Protein AF-0000000072548241 (afdb_homodimer)

Nearest PDB structures (foldseek):
  6n2d-assembly1_c2  TM=9.364E-01  e=3.309E-04  Bacillus sp. PS3
  4cbk-assembly1_B  TM=9.292E-01  e=1.187E-03  Alkalihalophilus pseudofirmus OF4
  4cbk-assembly1_C  TM=9.293E-01  e=1.187E-03  Alkalihalophilus pseudofirmus OF4
  4cbj-assembly1_K  TM=9.303E-01  e=1.265E-03  Alkalihalophilus pseudofirmus OF4
  3zo6-assembly1_M  TM=9.050E-01  e=1.044E-03  Alkalihalophilus pseudofirmus OF4

Organism: Streptococcus suis (strain BM407) (NCBI:txid568814)

Radius of gyration: 16.08 Å; Cα contacts (8 Å, |Δi|>4): 174; chains: 2; bounding box: 18×47×40 Å

pLDDT: mean 95.54, std 6.51, range [59.19, 98.81]

Foldseek 3Di:
DVVLVVQLVVLCVVLVVQLVVLVVVLVVVCVVPVVCNVVSVVVSVVSNCVSVVVSVVSNVVSVVVD/DVVLVVQLVVLVVVLVVQLVVLVVVLVVVCVVPVVCNVVSVVVSVVSNCVSVVVSVVSNVVSVVVD

Structure (mmCIF, N/CA/C/O backbone):
data_AF-0000000072548241-model_v1
#
loop_
_entity.id
_entity.type
_entity.pdbx_description
1 polymer 'ATP synthase subunit c'
#
loop_
_atom_site.group_PDB
_atom_site.id
_atom_site.type_symbol
_atom_site.label_atom_id
_atom_site.label_alt_id
_atom_site.label_comp_id
_atom_site.label_asym_id
_atom_site.label_entity_id
_atom_site.label_seq_id
_atom_site.pdbx_PDB_ins_code
_atom_site.Cartn_x
_atom_site.Cartn_y
_atom_site.Cartn_z
_atom_site.occupancy
_atom_site.B_iso_or_equiv
_atom_site.auth_seq_id
_atom_site.auth_comp_id
_atom_site.auth_asym_id
_atom_site.auth_atom_id
_atom_site.pdbx_PDB_model_num
ATOM 1 N N . MET A 1 1 ? -3.988 20.938 12.203 1 63.19 1 MET A N 1
ATOM 2 C CA . MET A 1 1 ? -2.9 19.984 12.094 1 63.19 1 MET A CA 1
ATOM 3 C C . MET A 1 1 ? -3.396 18.562 12.391 1 63.19 1 MET A C 1
ATOM 5 O O . MET A 1 1 ? -3.139 17.641 11.617 1 63.19 1 MET A O 1
ATOM 9 N N . SER A 1 2 ? -4.27 18.391 13.305 1 80.38 2 SER A N 1
ATOM 10 C CA . SER A 1 2 ? -4.707 17.062 13.742 1 80.38 2 SER A CA 1
ATOM 11 C C . SER A 1 2 ? -5.602 16.406 12.703 1 80.38 2 SER A C 1
ATOM 13 O O . SER A 1 2 ? -5.43 15.227 12.391 1 80.38 2 SER A O 1
ATOM 15 N N . LEU A 1 3 ? -6.367 17.312 11.969 1 88.31 3 LEU A N 1
ATOM 16 C CA . LEU A 1 3 ? -7.254 16.719 10.977 1 88.31 3 LEU A CA 1
ATOM 17 C C . LEU A 1 3 ? -6.473 16.281 9.742 1 88.31 3 LEU A C 1
ATOM 19 O O . LEU A 1 3 ? -6.871 15.352 9.047 1 88.31 3 LEU A O 1
ATOM 23 N N . GLY A 1 4 ? -5.367 16.953 9.461 1 88.94 4 GLY A N 1
ATOM 24 C CA . GLY A 1 4 ? -4.477 16.562 8.383 1 88.94 4 GLY A CA 1
ATOM 25 C C . GLY A 1 4 ? -3.875 15.18 8.562 1 88.94 4 GLY A C 1
ATOM 26 O O . GLY A 1 4 ? -3.801 14.398 7.613 1 88.94 4 GLY A O 1
ATOM 27 N N . ALA A 1 5 ? -3.516 14.898 9.82 1 90.94 5 ALA A N 1
ATOM 28 C CA . ALA A 1 5 ? -2.984 13.578 10.125 1 90.94 5 ALA A CA 1
ATOM 29 C C . ALA A 1 5 ? -4.039 12.492 9.891 1 90.94 5 ALA A C 1
ATOM 31 O O . ALA A 1 5 ? -3.729 11.422 9.367 1 90.94 5 ALA A O 1
ATOM 32 N N . LEU A 1 6 ? -5.246 12.828 10.289 1 94.44 6 LEU A N 1
ATOM 33 C CA . LEU A 1 6 ? -6.336 11.883 10.078 1 94.44 6 LEU A CA 1
ATOM 34 C C . LEU A 1 6 ? -6.582 11.664 8.586 1 94.44 6 LEU A C 1
ATOM 36 O O . LEU A 1 6 ? -6.797 10.531 8.156 1 94.44 6 LEU A O 1
ATOM 40 N N . ALA A 1 7 ? -6.562 12.664 7.805 1 94.88 7 ALA A N 1
ATOM 41 C CA . ALA A 1 7 ? -6.73 12.562 6.359 1 94.88 7 ALA A CA 1
ATOM 42 C C . ALA A 1 7 ? -5.652 11.68 5.742 1 94.88 7 ALA A C 1
ATOM 44 O O . ALA A 1 7 ? -5.945 10.836 4.887 1 94.88 7 ALA A O 1
ATOM 45 N N . LEU A 1 8 ? -4.477 11.844 6.227 1 95.62 8 LEU A N 1
ATOM 46 C CA . LEU A 1 8 ? -3.375 11.047 5.695 1 95.62 8 LEU A CA 1
ATOM 47 C C . LEU A 1 8 ? -3.51 9.586 6.109 1 95.62 8 LEU A C 1
ATOM 49 O O . LEU A 1 8 ? -3.191 8.688 5.332 1 95.62 8 LEU A O 1
ATOM 53 N N . GLY A 1 9 ? -3.916 9.375 7.328 1 96.69 9 GLY A N 1
ATOM 54 C CA . GLY A 1 9 ? -4.18 8.016 7.766 1 96.69 9 GLY A CA 1
ATOM 55 C C . GLY A 1 9 ? -5.227 7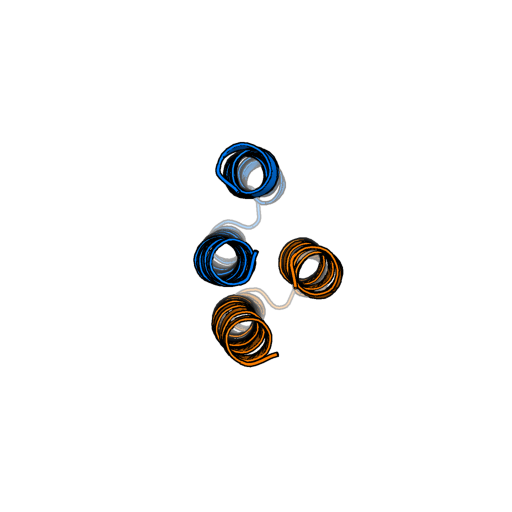.309 6.922 1 96.69 9 GLY A C 1
ATOM 56 O O . GLY A 1 9 ? -5.07 6.133 6.582 1 96.69 9 GLY A O 1
ATOM 57 N N . LEU A 1 10 ? -6.297 7.949 6.586 1 97.81 10 LEU A N 1
ATOM 58 C CA . LEU A 1 10 ? -7.344 7.41 5.723 1 97.81 10 LEU A CA 1
ATOM 59 C C . LEU A 1 10 ? -6.809 7.148 4.32 1 97.81 10 LEU A C 1
ATOM 61 O O . LEU A 1 10 ? -7.148 6.141 3.697 1 97.81 10 LEU A O 1
ATOM 65 N N . ALA A 1 11 ? -5.992 8.062 3.77 1 98.25 11 ALA A N 1
ATOM 66 C CA . ALA A 1 11 ? -5.363 7.863 2.465 1 98.25 11 ALA A CA 1
ATOM 67 C C . ALA A 1 11 ? -4.492 6.609 2.463 1 98.25 11 ALA A C 1
ATOM 69 O O . ALA A 1 11 ? -4.539 5.812 1.523 1 98.25 11 ALA A O 1
ATOM 70 N N . CYS A 1 12 ? -3.721 6.41 3.523 1 98.56 12 CYS A N 1
ATOM 71 C CA . CYS A 1 12 ? -2.859 5.238 3.648 1 98.56 12 CYS A CA 1
ATOM 72 C C . CYS A 1 12 ? -3.686 3.959 3.709 1 98.56 12 CYS A C 1
ATOM 74 O O . CYS A 1 12 ? -3.311 2.943 3.121 1 98.56 12 CYS A O 1
ATOM 76 N N . LEU A 1 13 ? -4.789 4.004 4.398 1 98.75 13 LEU A N 1
ATOM 77 C CA . LEU A 1 13 ? -5.703 2.869 4.438 1 98.75 13 LEU A CA 1
ATOM 78 C C . LEU A 1 13 ? -6.152 2.479 3.035 1 98.75 13 LEU A C 1
ATOM 80 O O . LEU A 1 13 ? -6.02 1.319 2.637 1 98.75 13 LEU A O 1
ATOM 84 N N . GLY A 1 14 ? -6.621 3.42 2.293 1 98.62 14 GLY A N 1
ATOM 85 C CA . GLY A 1 14 ? -7.078 3.156 0.937 1 98.62 14 GLY A CA 1
ATOM 86 C C . GLY A 1 14 ? -5.973 2.65 0.025 1 98.62 14 GLY A C 1
ATOM 87 O O . GLY A 1 14 ? -6.16 1.665 -0.692 1 98.62 14 GLY A O 1
ATOM 88 N N . VAL A 1 15 ? -4.824 3.262 0.034 1 98.75 15 VAL A N 1
ATOM 89 C CA . VAL A 1 15 ? -3.701 2.918 -0.833 1 98.75 15 VAL A CA 1
ATOM 90 C C . VAL A 1 15 ? -3.209 1.509 -0.508 1 98.75 15 VAL A C 1
ATOM 92 O O . VAL A 1 15 ? -2.943 0.713 -1.411 1 98.75 15 VAL A O 1
ATOM 95 N N . SER A 1 16 ? -3.111 1.177 0.761 1 98.75 16 SER A N 1
ATOM 96 C CA . SER A 1 16 ? -2.602 -0.124 1.18 1 98.75 16 SER A CA 1
ATOM 97 C C . SER A 1 16 ? -3.529 -1.251 0.736 1 98.75 16 SER A C 1
ATOM 99 O O . SER A 1 16 ? -3.07 -2.275 0.227 1 98.75 16 SER A O 1
ATOM 101 N N . ILE A 1 17 ? -4.82 -1.093 0.904 1 98.69 17 ILE A N 1
ATOM 102 C CA . ILE A 1 17 ? -5.793 -2.084 0.461 1 98.69 17 ILE A CA 1
ATOM 103 C C . ILE A 1 17 ? -5.758 -2.197 -1.062 1 98.69 17 ILE A C 1
ATOM 105 O O . ILE A 1 17 ? -5.738 -3.303 -1.607 1 98.69 17 ILE A O 1
ATOM 109 N N . GLY A 1 18 ? -5.734 -1.082 -1.708 1 98.56 18 GLY A N 1
ATOM 110 C CA . GLY A 1 18 ? -5.668 -1.069 -3.16 1 98.56 18 GLY A CA 1
ATOM 111 C C . GLY A 1 18 ? -4.453 -1.792 -3.709 1 98.56 18 GLY A C 1
ATOM 112 O O . GLY A 1 18 ? -4.566 -2.602 -4.629 1 98.56 18 GLY A O 1
ATOM 113 N N . GLU A 1 19 ? -3.305 -1.523 -3.191 1 98.69 19 GLU A N 1
ATOM 114 C CA . GLU A 1 19 ? -2.086 -2.189 -3.637 1 98.69 19 GLU A CA 1
ATOM 115 C C . GLU A 1 19 ? -2.123 -3.682 -3.316 1 98.69 19 GLU A C 1
ATOM 117 O O . GLU A 1 19 ? -1.636 -4.504 -4.098 1 98.69 19 GLU A O 1
ATOM 122 N N . GLY A 1 20 ? -2.658 -3.982 -2.162 1 98.62 20 GLY A N 1
ATOM 123 C CA . GLY A 1 20 ? -2.811 -5.387 -1.82 1 98.62 20 GLY A CA 1
ATOM 124 C C . GLY A 1 20 ? -3.66 -6.156 -2.816 1 98.62 20 GLY A C 1
ATOM 125 O O . GLY A 1 20 ? -3.283 -7.246 -3.25 1 98.62 20 GLY A O 1
ATOM 126 N N . LEU A 1 21 ? -4.801 -5.598 -3.158 1 98.69 21 LEU A N 1
ATOM 127 C CA . LEU A 1 21 ? -5.691 -6.211 -4.141 1 98.69 21 LEU A CA 1
ATOM 128 C C . LEU A 1 21 ? -5.004 -6.328 -5.496 1 98.69 21 LEU A C 1
ATOM 130 O O . LEU A 1 21 ? -5.141 -7.344 -6.18 1 98.69 21 LEU A O 1
ATOM 134 N N . LEU A 1 22 ? -4.309 -5.332 -5.875 1 98.69 22 LEU A N 1
ATOM 135 C CA . LEU A 1 22 ? -3.6 -5.305 -7.148 1 98.69 22 LEU A CA 1
ATOM 136 C C . LEU A 1 22 ? -2.578 -6.438 -7.23 1 98.69 22 LEU A C 1
ATOM 138 O O . LEU A 1 22 ? -2.576 -7.211 -8.188 1 98.69 22 LEU A O 1
ATOM 142 N N . VAL A 1 23 ? -1.725 -6.547 -6.258 1 98.69 23 VAL A N 1
ATOM 143 C CA . VAL A 1 23 ? -0.667 -7.551 -6.289 1 98.69 23 VAL A CA 1
ATOM 144 C C . VAL A 1 23 ? -1.268 -8.938 -6.102 1 98.69 23 VAL A C 1
ATOM 146 O O . VAL A 1 23 ? -0.826 -9.906 -6.734 1 98.69 23 VAL A O 1
ATOM 149 N N . ALA A 1 24 ? -2.316 -9.031 -5.238 1 98.75 24 ALA A N 1
ATOM 150 C CA . ALA A 1 24 ? -3.014 -10.305 -5.109 1 98.75 24 ALA A CA 1
ATOM 151 C C . ALA A 1 24 ? -3.535 -10.789 -6.461 1 98.75 24 ALA A C 1
ATOM 153 O O . ALA A 1 24 ? -3.393 -11.961 -6.809 1 98.75 24 ALA A O 1
ATOM 154 N N . SER A 1 25 ? -4.137 -9.891 -7.191 1 98.75 25 SER A N 1
ATOM 155 C CA . SER A 1 25 ? -4.641 -10.227 -8.523 1 98.75 25 SER A CA 1
ATOM 156 C C . SER A 1 25 ? -3.504 -10.617 -9.461 1 98.75 25 SER A C 1
ATOM 158 O O . SER A 1 25 ? -3.646 -11.547 -10.258 1 98.75 25 SER A O 1
ATOM 160 N N . TYR A 1 26 ? -2.393 -9.938 -9.445 1 98.69 26 TYR A N 1
ATOM 161 C CA . TYR A 1 26 ? -1.211 -10.273 -10.234 1 98.69 26 TYR A CA 1
ATOM 162 C C . TYR A 1 26 ? -0.746 -11.695 -9.945 1 98.69 26 TYR A C 1
ATOM 164 O O . TYR A 1 26 ? -0.502 -12.469 -10.875 1 98.69 26 TYR A O 1
ATOM 172 N N . LEU A 1 27 ? -0.656 -12.094 -8.68 1 98.5 27 LEU A N 1
ATOM 173 C CA . LEU A 1 27 ? -0.169 -13.406 -8.281 1 98.5 27 LEU A CA 1
ATOM 174 C C . LEU A 1 27 ? -1.105 -14.508 -8.773 1 98.5 27 LEU A C 1
ATOM 176 O O . LEU A 1 27 ? -0.655 -15.5 -9.352 1 98.5 27 LEU A O 1
ATOM 180 N N . SER A 1 28 ? -2.357 -14.227 -8.578 1 98.25 28 SER A N 1
ATOM 181 C CA . SER A 1 28 ? -3.344 -15.211 -9 1 98.25 28 SER A CA 1
ATOM 182 C C . SER A 1 28 ? -3.375 -15.336 -10.523 1 98.25 28 SER A C 1
ATOM 184 O O . SER A 1 28 ? -3.49 -16.438 -11.055 1 98.25 28 SER A O 1
ATOM 186 N N . SER A 1 29 ? -3.297 -14.234 -11.25 1 98.5 29 SER A N 1
ATOM 187 C CA . SER A 1 29 ? -3.291 -14.25 -12.711 1 98.5 29 SER A CA 1
ATOM 188 C C . SER A 1 29 ? -2.035 -14.93 -13.25 1 98.5 29 SER A C 1
ATOM 190 O O . SER A 1 29 ? -2.098 -15.664 -14.234 1 98.5 29 SER A O 1
ATOM 192 N N . THR A 1 30 ? -0.918 -14.688 -12.641 1 98 30 THR A N 1
ATOM 193 C CA . THR A 1 30 ? 0.339 -15.305 -13.055 1 98 30 THR A CA 1
ATOM 194 C C . THR A 1 30 ? 0.294 -16.812 -12.852 1 98 30 THR A C 1
ATOM 196 O O . THR A 1 30 ? 0.806 -17.578 -13.68 1 98 30 THR A O 1
ATOM 199 N N . ALA A 1 31 ? -0.389 -17.266 -11.82 1 96.69 31 ALA A N 1
ATOM 200 C CA . ALA A 1 31 ? -0.51 -18.688 -11.555 1 96.69 31 ALA A CA 1
ATOM 201 C C . ALA A 1 31 ? -1.4 -19.375 -12.594 1 96.69 31 ALA A C 1
ATOM 203 O O . ALA A 1 31 ? -1.215 -20.547 -12.906 1 96.69 31 ALA A O 1
ATOM 204 N N . ARG A 1 32 ? -2.342 -18.594 -13.141 1 95.75 32 ARG A N 1
ATOM 205 C CA . ARG A 1 32 ? -3.258 -19.125 -14.148 1 95.75 32 ARG A CA 1
ATOM 206 C C . ARG A 1 32 ? -2.605 -19.141 -15.531 1 95.75 32 ARG A C 1
ATOM 208 O O . ARG A 1 32 ? -2.855 -20.031 -16.328 1 95.75 32 ARG A O 1
ATOM 215 N N . GLN A 1 33 ? -1.734 -18.188 -15.789 1 97 33 GLN A N 1
ATOM 216 C CA . GLN A 1 33 ? -1.049 -18.031 -17.062 1 97 33 GLN A CA 1
ATOM 217 C C . GLN A 1 33 ? 0.412 -17.641 -16.859 1 97 33 GLN A C 1
ATOM 219 O O . GLN A 1 33 ? 0.803 -16.5 -17.141 1 97 33 GLN A O 1
ATOM 224 N N . PRO A 1 34 ? 1.27 -18.562 -16.516 1 96.06 34 PRO A N 1
ATOM 225 C CA . PRO A 1 34 ? 2.66 -18.266 -16.156 1 96.06 34 PRO A CA 1
ATOM 226 C C . PRO A 1 34 ? 3.439 -17.625 -17.312 1 96.06 34 PRO A C 1
ATOM 228 O O . PRO A 1 34 ? 4.383 -16.859 -17.078 1 96.06 34 PRO A O 1
ATOM 231 N N . GLU A 1 35 ? 3.035 -17.875 -18.5 1 96.31 35 GLU A N 1
ATOM 232 C CA . GLU A 1 35 ? 3.744 -17.359 -19.672 1 96.31 35 GLU A CA 1
ATOM 233 C C . GLU A 1 35 ? 3.564 -15.844 -19.797 1 96.31 35 GLU A C 1
ATOM 235 O O . GLU A 1 35 ? 4.312 -15.188 -20.531 1 96.31 35 GLU A O 1
ATOM 240 N N . MET A 1 36 ? 2.557 -15.211 -19.094 1 96.88 36 MET A N 1
ATOM 241 C CA . MET A 1 36 ? 2.26 -13.789 -19.219 1 96.88 36 MET A CA 1
ATOM 242 C C . MET A 1 36 ? 2.822 -13.008 -18.031 1 96.88 36 MET A C 1
ATOM 244 O O . MET A 1 36 ? 2.527 -11.82 -17.859 1 96.88 36 MET A O 1
ATOM 248 N N . GLN A 1 37 ? 3.611 -13.633 -17.203 1 96.81 37 GLN A N 1
ATOM 249 C CA . GLN A 1 37 ? 4.07 -13.023 -15.953 1 96.81 37 GLN A CA 1
ATOM 250 C C . GLN A 1 37 ? 4.703 -11.664 -16.203 1 96.81 37 GLN A C 1
ATOM 252 O O . GLN A 1 37 ? 4.43 -10.703 -15.477 1 96.81 37 GLN A O 1
ATOM 257 N N . SER A 1 38 ? 5.531 -11.617 -17.219 1 96.75 38 SER A N 1
ATOM 258 C CA . SER A 1 38 ? 6.223 -10.359 -17.469 1 96.75 38 SER A CA 1
ATOM 259 C C . SER A 1 38 ? 5.242 -9.258 -17.875 1 96.75 38 SER A C 1
ATOM 261 O O . SER A 1 38 ? 5.379 -8.109 -17.438 1 96.75 38 SER A O 1
ATOM 263 N N . LYS A 1 39 ? 4.32 -9.555 -18.656 1 98 39 LYS A N 1
ATOM 264 C CA . LYS A 1 39 ? 3.309 -8.578 -19.062 1 98 39 LYS A CA 1
ATOM 265 C C . LYS A 1 39 ? 2.445 -8.156 -17.891 1 98 39 LYS A C 1
ATOM 267 O O . LYS A 1 39 ? 2.123 -6.973 -17.75 1 98 39 LYS A O 1
ATOM 272 N N . LEU A 1 40 ? 2.051 -9.117 -17.094 1 98.06 40 LEU A N 1
ATOM 273 C CA . LEU A 1 40 ? 1.252 -8.82 -15.906 1 98.06 40 LEU A CA 1
ATOM 274 C C . LEU A 1 40 ? 2.021 -7.93 -14.938 1 98.06 40 LEU A C 1
ATOM 276 O O . LEU A 1 40 ? 1.448 -7.016 -14.336 1 98.06 40 LEU A O 1
ATOM 280 N N . MET A 1 41 ? 3.336 -8.133 -14.836 1 97.44 41 MET A N 1
ATOM 281 C CA . MET A 1 41 ? 4.176 -7.312 -13.961 1 97.44 41 MET A CA 1
ATOM 282 C C . MET A 1 41 ? 4.188 -5.859 -14.422 1 97.44 41 MET A C 1
ATOM 284 O O . MET A 1 41 ? 4.184 -4.941 -13.602 1 97.44 41 MET A O 1
ATOM 288 N N . ALA A 1 42 ? 4.207 -5.695 -15.688 1 97.56 42 ALA A N 1
ATOM 289 C CA . ALA A 1 42 ? 4.133 -4.332 -16.203 1 97.56 42 ALA A CA 1
ATOM 290 C C . ALA A 1 42 ? 2.842 -3.646 -15.766 1 97.56 42 ALA A C 1
ATOM 292 O O . ALA A 1 42 ? 2.842 -2.457 -15.445 1 97.56 42 ALA A O 1
ATOM 293 N N . GLY A 1 43 ? 1.781 -4.414 -15.742 1 98 43 GLY A N 1
ATOM 294 C CA . GLY A 1 43 ? 0.503 -3.916 -15.258 1 98 43 GLY A CA 1
ATOM 295 C C . GLY A 1 43 ? 0.522 -3.549 -13.789 1 98 43 GLY A C 1
ATOM 296 O O . GLY A 1 43 ? -0.078 -2.551 -13.383 1 98 43 GLY A O 1
ATOM 297 N N . VAL A 1 44 ? 1.242 -4.355 -13.086 1 98.19 44 VAL A N 1
ATOM 298 C CA . VAL A 1 44 ? 1.361 -4.09 -11.656 1 98.19 44 VAL A CA 1
ATOM 299 C C . VAL A 1 44 ? 2.068 -2.756 -11.438 1 98.19 44 VAL A C 1
ATOM 301 O O . VAL A 1 44 ? 1.617 -1.931 -10.633 1 98.19 44 VAL A O 1
ATOM 304 N N . PHE A 1 45 ? 3.143 -2.451 -12.141 1 97.94 45 PHE A N 1
ATOM 305 C CA . PHE A 1 45 ? 3.9 -1.214 -11.992 1 97.94 45 PHE A CA 1
ATOM 306 C C . PHE A 1 45 ? 3.053 -0.007 -12.367 1 97.94 45 PHE A C 1
ATOM 308 O O .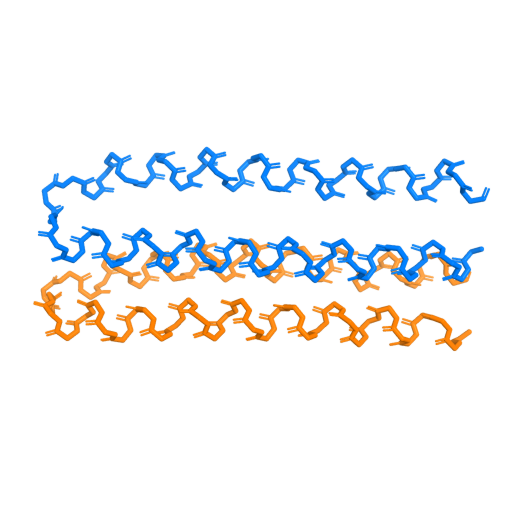 PHE A 1 45 ? 3.084 1.021 -11.688 1 97.94 45 PHE A O 1
ATOM 315 N N . LEU A 1 46 ? 2.273 -0.239 -13.422 1 98 46 LEU A N 1
ATOM 316 C CA . LEU A 1 46 ? 1.374 0.835 -13.828 1 98 46 LEU A CA 1
ATOM 317 C C . LEU A 1 46 ? 0.343 1.121 -12.742 1 98 46 LEU A C 1
ATOM 319 O O . LEU A 1 46 ? 0.129 2.279 -12.375 1 98 46 LEU A O 1
ATOM 323 N N . GLY A 1 47 ? -0.258 0.112 -12.266 1 98.31 47 GLY A N 1
ATOM 324 C CA . GLY A 1 47 ? -1.253 0.258 -11.211 1 98.31 47 GLY A CA 1
ATOM 325 C C . GLY A 1 47 ? -0.697 0.882 -9.945 1 98.31 47 GLY A C 1
ATOM 326 O O . GLY A 1 47 ? -1.309 1.787 -9.375 1 98.31 47 GLY A O 1
ATOM 327 N N . VAL A 1 48 ? 0.469 0.428 -9.555 1 98.31 48 VAL A N 1
ATOM 328 C CA . VAL A 1 48 ? 1.098 0.938 -8.344 1 98.31 48 VAL A CA 1
ATOM 329 C C . VAL A 1 48 ? 1.44 2.414 -8.516 1 98.31 48 VAL A C 1
ATOM 331 O O . VAL A 1 48 ? 1.275 3.213 -7.59 1 98.31 48 VAL A O 1
ATOM 334 N N . ALA A 1 49 ? 1.896 2.783 -9.68 1 98.19 49 ALA A N 1
ATOM 335 C CA . ALA A 1 49 ? 2.227 4.18 -9.961 1 98.19 49 ALA A CA 1
ATOM 336 C C . ALA A 1 49 ? 1.013 5.082 -9.766 1 98.19 49 ALA A C 1
ATOM 338 O O . ALA A 1 49 ? 1.114 6.141 -9.133 1 98.19 49 ALA A O 1
ATOM 339 N N . PHE A 1 50 ? -0.18 4.695 -10.25 1 98.5 50 PHE A N 1
ATOM 340 C CA . PHE A 1 50 ? -1.397 5.492 -10.133 1 98.5 50 PHE A CA 1
ATOM 341 C C . PHE A 1 50 ? -1.873 5.555 -8.688 1 98.5 50 PHE A C 1
ATOM 343 O O . PHE A 1 50 ? -2.285 6.613 -8.211 1 98.5 50 PHE A O 1
ATOM 350 N N . ILE A 1 51 ? -1.732 4.438 -8 1 98.75 51 ILE A N 1
ATOM 351 C CA . ILE A 1 51 ? -2.164 4.375 -6.609 1 98.75 51 ILE A CA 1
ATOM 352 C C . ILE A 1 51 ? -1.256 5.246 -5.746 1 98.75 51 ILE A C 1
ATOM 354 O O . ILE A 1 51 ? -1.735 6.074 -4.965 1 98.75 51 ILE A O 1
ATOM 358 N N . GLU A 1 52 ? 0.032 5.09 -5.93 1 98.44 52 GLU A N 1
ATOM 359 C CA . GLU A 1 52 ? 0.985 5.902 -5.18 1 98.44 52 GLU A CA 1
ATOM 360 C C . GLU A 1 52 ? 0.831 7.383 -5.508 1 98.44 52 GLU A C 1
ATOM 362 O O . GLU A 1 52 ? 0.945 8.234 -4.625 1 98.44 52 GLU A O 1
ATOM 367 N N . GLY A 1 53 ? 0.629 7.613 -6.812 1 98.44 53 GLY A N 1
ATOM 368 C CA . GLY A 1 53 ? 0.401 8.992 -7.215 1 98.44 53 GLY A CA 1
ATOM 369 C C . GLY A 1 53 ? -0.731 9.656 -6.453 1 98.44 53 GLY A C 1
ATOM 370 O O . GLY A 1 53 ? -0.603 10.805 -6.016 1 98.44 53 GLY A O 1
ATOM 371 N N . THR A 1 54 ? -1.784 9.039 -6.273 1 98.5 54 THR A N 1
ATOM 372 C CA . THR A 1 54 ? -2.938 9.562 -5.547 1 98.5 54 THR A CA 1
ATOM 373 C C . THR A 1 54 ? -2.586 9.812 -4.086 1 98.5 54 THR A C 1
ATOM 375 O O . THR A 1 54 ? -3.012 10.812 -3.502 1 98.5 54 THR A O 1
ATOM 378 N N . PHE A 1 55 ? -1.747 8.914 -3.473 1 98.5 55 PHE A N 1
ATOM 379 C CA . PHE A 1 55 ? -1.311 9.094 -2.092 1 98.5 55 PHE A CA 1
ATOM 380 C C . PHE A 1 55 ? -0.47 10.352 -1.945 1 98.5 55 PHE A C 1
ATOM 382 O O . PHE A 1 55 ? -0.693 11.156 -1.032 1 98.5 55 PHE A O 1
ATOM 389 N N . PHE A 1 56 ? 0.451 10.469 -2.852 1 98.12 56 PHE A N 1
ATOM 390 C CA . PHE A 1 56 ? 1.373 11.586 -2.717 1 98.12 56 PHE A CA 1
ATOM 391 C C . PHE A 1 56 ? 0.662 12.906 -2.982 1 98.12 56 PHE A C 1
ATOM 393 O O . PHE A 1 56 ? 0.99 13.93 -2.375 1 98.12 56 PHE A O 1
ATOM 400 N N . VAL A 1 57 ? -0.338 12.898 -3.865 1 97.81 57 VAL A N 1
ATOM 401 C CA . VAL A 1 57 ? -1.142 14.102 -4.059 1 97.81 57 VAL A CA 1
ATOM 402 C C . VAL A 1 57 ? -1.907 14.43 -2.779 1 97.81 57 VAL A C 1
ATOM 404 O O . VAL A 1 57 ? -1.97 15.586 -2.361 1 97.81 57 VAL A O 1
ATOM 407 N N . THR A 1 58 ? -2.479 13.461 -2.145 1 97.25 58 THR A N 1
ATOM 408 C CA . THR A 1 58 ? -3.186 13.656 -0.885 1 97.25 58 THR A CA 1
ATOM 409 C C . THR A 1 58 ? -2.24 14.195 0.188 1 97.25 58 THR A C 1
ATOM 411 O O . THR A 1 58 ? -2.598 15.102 0.943 1 97.25 58 THR A O 1
ATOM 414 N N . LEU A 1 59 ? -1.054 13.703 0.243 1 96.06 59 LEU A N 1
ATOM 415 C CA . LEU A 1 59 ? -0.033 14.156 1.181 1 96.06 59 LEU A CA 1
ATOM 416 C C . LEU A 1 59 ? 0.263 15.641 0.982 1 96.06 59 LEU A C 1
ATOM 418 O O . LEU A 1 59 ? 0.241 16.422 1.941 1 96.06 59 LEU A O 1
ATOM 422 N N . ALA A 1 60 ? 0.488 15.969 -0.288 1 95.69 60 ALA A N 1
ATOM 423 C CA . ALA A 1 60 ? 0.789 17.359 -0.598 1 95.69 60 ALA A CA 1
ATOM 424 C C . ALA A 1 60 ? -0.375 18.266 -0.215 1 95.69 60 ALA A C 1
ATOM 426 O O . ALA A 1 60 ? -0.172 19.328 0.385 1 95.69 60 ALA A O 1
ATOM 427 N N . MET A 1 61 ? -1.524 17.766 -0.523 1 95.19 61 MET A N 1
ATOM 428 C CA . MET A 1 61 ? -2.701 18.594 -0.295 1 95.19 61 MET A CA 1
ATOM 429 C C . MET A 1 61 ? -2.982 18.75 1.196 1 95.19 61 MET A C 1
ATOM 431 O O . MET A 1 61 ? -3.549 19.75 1.629 1 95.19 61 MET A O 1
ATOM 435 N N . THR A 1 62 ? -2.586 17.734 1.96 1 92.81 62 THR A N 1
ATOM 436 C CA . THR A 1 62 ? -2.779 17.828 3.402 1 92.81 62 THR A CA 1
ATOM 437 C C . THR A 1 62 ? -1.987 19 3.982 1 92.81 62 THR A C 1
ATOM 439 O O . THR A 1 62 ? -2.42 19.625 4.949 1 92.81 62 THR A O 1
ATOM 442 N N . PHE A 1 63 ? -0.874 19.359 3.318 1 88.94 63 PHE A N 1
ATOM 443 C CA . PHE A 1 63 ? -0.062 20.469 3.781 1 88.94 63 PHE A CA 1
ATOM 444 C C . PHE A 1 63 ? -0.665 21.797 3.334 1 88.94 63 PHE A C 1
ATOM 446 O O . PHE A 1 63 ? -0.514 22.812 4.016 1 88.94 63 PHE A O 1
ATOM 453 N N . VAL A 1 64 ? -1.366 21.703 2.24 1 89.69 64 VAL A N 1
ATOM 454 C CA . VAL A 1 64 ? -1.936 22.922 1.695 1 89.69 64 VAL A CA 1
ATOM 455 C C . VAL A 1 64 ? -3.244 23.25 2.412 1 89.69 64 VAL A C 1
ATOM 457 O O . VAL A 1 64 ? -3.527 24.422 2.701 1 89.69 64 VAL A O 1
ATOM 460 N N . LEU A 1 65 ? -4.043 22.266 2.619 1 81.81 65 LEU A N 1
ATOM 461 C CA . LEU A 1 65 ? -5.383 22.469 3.158 1 81.81 65 LEU A CA 1
ATOM 462 C C . LEU A 1 65 ? -5.34 22.641 4.672 1 81.81 65 LEU A C 1
ATOM 464 O O . LEU A 1 65 ? -6.332 23.047 5.285 1 81.81 65 LEU A O 1
ATOM 468 N N . LYS A 1 66 ? -4.109 22.484 5.406 1 65.62 66 LYS A N 1
ATOM 469 C CA . LYS A 1 66 ? -3.98 22.703 6.844 1 65.62 66 LYS A CA 1
ATOM 470 C C . LYS A 1 66 ? -4.723 23.969 7.273 1 65.62 66 LYS A C 1
ATOM 472 O O . LYS A 1 66 ? -4.746 24.969 6.543 1 65.62 66 LYS A O 1
ATOM 477 N N . MET B 1 1 ? -2.154 15.039 20.094 1 59.19 1 MET B N 1
ATOM 478 C CA . MET B 1 1 ? -1.778 13.641 20.266 1 59.19 1 MET B CA 1
ATOM 479 C C . MET B 1 1 ? -2.904 12.711 19.812 1 59.19 1 MET B C 1
ATOM 481 O O . MET B 1 1 ? -2.67 11.758 19.078 1 59.19 1 MET B O 1
ATOM 485 N N . SER B 1 2 ? -4.211 13.133 19.969 1 83 2 SER B N 1
ATOM 486 C CA . SER B 1 2 ? -5.332 12.195 19.875 1 83 2 SER B CA 1
ATOM 487 C C . SER B 1 2 ? -5.684 11.883 18.422 1 83 2 SER B C 1
ATOM 489 O O . SER B 1 2 ? -5.719 10.719 18.031 1 83 2 SER B O 1
ATOM 491 N N . LEU B 1 3 ? -5.613 12.789 17.641 1 87.19 3 LEU B N 1
ATOM 492 C CA . LEU B 1 3 ? -6.016 12.539 16.266 1 87.19 3 LEU B CA 1
ATOM 493 C C . LEU B 1 3 ? -4.887 11.875 15.484 1 87.19 3 LEU B C 1
ATOM 495 O O . LEU B 1 3 ? -5.137 11.109 14.555 1 87.19 3 LEU B O 1
ATOM 499 N N . GLY B 1 4 ? -3.645 12.102 15.93 1 87.56 4 GLY B N 1
ATOM 500 C CA . GLY B 1 4 ? -2.492 11.445 15.336 1 87.56 4 GLY B CA 1
ATOM 501 C C . GLY B 1 4 ? -2.475 9.945 15.562 1 87.56 4 GLY B C 1
ATOM 502 O O . GLY B 1 4 ? -2.16 9.172 14.656 1 87.56 4 GLY B O 1
ATOM 503 N N . ALA B 1 5 ? -2.781 9.602 16.766 1 92.69 5 ALA B N 1
ATOM 504 C CA . ALA B 1 5 ? -2.863 8.188 17.109 1 92.69 5 ALA B CA 1
ATOM 505 C C . ALA B 1 5 ? -3.949 7.488 16.281 1 92.69 5 ALA B C 1
ATOM 507 O O . ALA B 1 5 ? -3.764 6.359 15.828 1 92.69 5 ALA B O 1
ATOM 508 N N . LEU B 1 6 ? -5.035 8.172 16.203 1 94.62 6 LEU B N 1
ATOM 509 C CA . LEU B 1 6 ? -6.117 7.617 15.391 1 94.62 6 LEU B CA 1
ATOM 510 C C . LEU B 1 6 ? -5.684 7.457 13.938 1 94.62 6 LEU B C 1
ATOM 512 O O . LEU B 1 6 ? -5.973 6.441 13.305 1 94.62 6 LEU B O 1
ATOM 516 N N . ALA B 1 7 ? -5.012 8.43 13.344 1 95.56 7 ALA B N 1
ATOM 517 C CA . ALA B 1 7 ? -4.512 8.375 11.977 1 95.56 7 ALA B CA 1
ATOM 518 C C . ALA B 1 7 ? -3.594 7.176 11.766 1 95.56 7 ALA B C 1
ATOM 520 O O . ALA B 1 7 ? -3.717 6.453 10.773 1 95.56 7 ALA B O 1
ATOM 521 N N . LEU B 1 8 ? -2.756 6.941 12.727 1 96.31 8 LEU B N 1
ATOM 522 C CA . LEU B 1 8 ? -1.822 5.824 12.625 1 96.31 8 LEU B CA 1
ATOM 523 C C . LEU B 1 8 ? -2.555 4.492 12.742 1 96.31 8 LEU B C 1
ATOM 525 O O . LEU B 1 8 ? -2.189 3.52 12.078 1 96.31 8 LEU B O 1
ATOM 529 N N . GLY B 1 9 ? -3.492 4.473 13.578 1 97.31 9 GLY B N 1
ATOM 530 C CA . GLY B 1 9 ? -4.312 3.279 13.68 1 97.31 9 GLY B CA 1
ATOM 531 C C . GLY B 1 9 ? -5.008 2.924 12.375 1 97.31 9 GLY B C 1
ATOM 532 O O . GLY B 1 9 ? -5.043 1.756 11.984 1 97.31 9 GLY B O 1
ATOM 533 N N . LEU B 1 10 ? -5.625 3.83 11.742 1 97.81 10 LEU B N 1
ATOM 534 C CA . LEU B 1 10 ? -6.289 3.615 10.461 1 97.81 10 LEU B CA 1
ATOM 535 C C . LEU B 1 10 ? -5.285 3.182 9.398 1 97.81 10 LEU B C 1
ATOM 537 O O . LEU B 1 10 ? -5.562 2.279 8.609 1 97.81 10 LEU B O 1
ATOM 541 N N . ALA B 1 11 ? -4.152 3.857 9.375 1 98.31 11 ALA B N 1
ATOM 542 C CA . ALA B 1 11 ? -3.096 3.467 8.445 1 98.31 11 ALA B CA 1
ATOM 543 C C . ALA B 1 11 ? -2.693 2.01 8.656 1 98.31 11 ALA B C 1
ATOM 545 O O . ALA B 1 11 ? -2.588 1.246 7.691 1 98.31 11 ALA B O 1
ATOM 546 N N . CYS B 1 12 ? -2.494 1.613 9.883 1 98.62 12 CYS B N 1
ATOM 547 C CA . CYS B 1 12 ? -2.086 0.253 10.219 1 98.62 12 CYS B CA 1
ATOM 548 C C . CYS B 1 12 ? -3.156 -0.752 9.805 1 98.62 12 CYS B C 1
ATOM 550 O O . CYS B 1 12 ? -2.84 -1.845 9.336 1 98.62 12 CYS B O 1
ATOM 552 N N . LEU B 1 13 ? -4.383 -0.367 9.984 1 98.62 13 LEU B N 1
ATOM 553 C CA . LEU B 1 13 ? -5.484 -1.222 9.562 1 98.62 13 LEU B CA 1
ATOM 554 C C . LEU B 1 13 ? -5.406 -1.498 8.062 1 98.62 13 LEU B C 1
ATOM 556 O O . LEU B 1 13 ? -5.5 -2.65 7.633 1 98.62 13 LEU B O 1
ATOM 560 N N . GLY B 1 14 ? -5.219 -0.5 7.316 1 98.69 14 GLY B N 1
ATOM 561 C CA . GLY B 1 14 ? -5.102 -0.656 5.875 1 98.69 14 GLY B CA 1
ATOM 562 C C . GLY B 1 14 ? -3.92 -1.51 5.461 1 98.69 14 GLY B C 1
ATOM 563 O O . GLY B 1 14 ? -4.055 -2.406 4.629 1 98.69 14 GLY B O 1
ATOM 564 N N . VAL B 1 15 ? -2.791 -1.25 6.055 1 98.81 15 VAL B N 1
ATOM 565 C CA . VAL B 1 15 ? -1.57 -1.989 5.75 1 98.81 15 VAL B CA 1
ATOM 566 C C . VAL B 1 15 ? -1.772 -3.471 6.059 1 98.81 15 VAL B C 1
ATOM 568 O O . VAL B 1 15 ? -1.443 -4.332 5.242 1 98.81 15 VAL B O 1
ATOM 571 N N . SER B 1 16 ? -2.355 -3.787 7.23 1 98.81 16 SER B N 1
ATOM 572 C CA . SER B 1 16 ? -2.561 -5.164 7.668 1 98.81 16 SER B CA 1
ATOM 573 C C . SER B 1 16 ? -3.506 -5.906 6.727 1 98.81 16 SER B C 1
ATOM 575 O O . SER B 1 16 ? -3.254 -7.059 6.367 1 98.81 16 SER B O 1
ATOM 577 N N . ILE B 1 17 ? -4.539 -5.262 6.324 1 98.69 17 ILE B N 1
ATOM 578 C CA . ILE B 1 17 ? -5.5 -5.871 5.41 1 98.69 17 ILE B CA 1
ATOM 579 C C . ILE B 1 17 ? -4.848 -6.09 4.047 1 98.69 17 ILE B C 1
ATOM 581 O O . ILE B 1 17 ? -4.926 -7.184 3.482 1 98.69 17 ILE B O 1
ATOM 585 N N . GLY B 1 18 ? -4.207 -5.098 3.539 1 98.62 18 GLY B N 1
ATOM 586 C CA . GLY B 1 18 ? -3.555 -5.199 2.244 1 98.62 18 GLY B CA 1
ATOM 587 C C . GLY B 1 18 ? -2.508 -6.297 2.188 1 98.62 18 GLY B C 1
ATOM 588 O O . GLY B 1 18 ? -2.502 -7.109 1.26 1 98.62 18 GLY B O 1
ATOM 589 N N . GLU B 1 19 ? -1.7 -6.383 3.193 1 98.75 19 GLU B N 1
ATOM 590 C CA . GLU B 1 19 ? -0.651 -7.398 3.221 1 98.75 19 GLU B CA 1
ATOM 591 C C . GLU B 1 19 ? -1.237 -8.789 3.418 1 98.75 19 GLU B C 1
ATOM 593 O O . GLU B 1 19 ? -0.708 -9.773 2.889 1 98.75 19 GLU B O 1
ATOM 598 N N . GLY B 1 20 ? -2.244 -8.82 4.172 1 98.69 20 GLY B N 1
ATOM 599 C CA . GLY B 1 20 ? -2.924 -10.094 4.336 1 98.69 20 GLY B CA 1
ATOM 600 C C . GLY B 1 20 ? -3.473 -10.648 3.033 1 98.69 20 GLY B C 1
ATOM 601 O O . GLY B 1 20 ? -3.311 -11.836 2.738 1 98.69 20 GLY B O 1
ATOM 602 N N . LEU B 1 21 ? -4.172 -9.812 2.303 1 98.5 21 LEU B N 1
ATOM 603 C CA . LEU B 1 21 ? -4.715 -10.211 1.008 1 98.5 21 LEU B CA 1
ATOM 604 C C . LEU B 1 21 ? -3.602 -10.656 0.066 1 98.5 21 LEU B C 1
ATOM 606 O O . LEU B 1 21 ? -3.736 -11.672 -0.624 1 98.5 21 LEU B O 1
ATOM 610 N N . LEU B 1 22 ? -2.598 -9.938 0.08 1 98.06 22 LEU B N 1
ATOM 611 C CA . LEU B 1 22 ? -1.438 -10.211 -0.763 1 98.06 22 LEU B CA 1
ATOM 612 C C . LEU B 1 22 ? -0.838 -11.578 -0.44 1 98.06 22 LEU B C 1
ATOM 614 O O . LEU B 1 22 ? -0.613 -12.391 -1.34 1 98.06 22 LEU B O 1
ATOM 618 N N . VAL B 1 23 ? -0.557 -11.852 0.769 1 98.75 23 VAL B N 1
ATOM 619 C CA . VAL B 1 23 ? 0.1 -13.094 1.164 1 98.75 23 VAL B CA 1
ATOM 620 C C . VAL B 1 23 ? -0.857 -14.266 0.976 1 98.75 23 VAL B C 1
ATOM 622 O O . VAL B 1 23 ? -0.443 -15.352 0.569 1 98.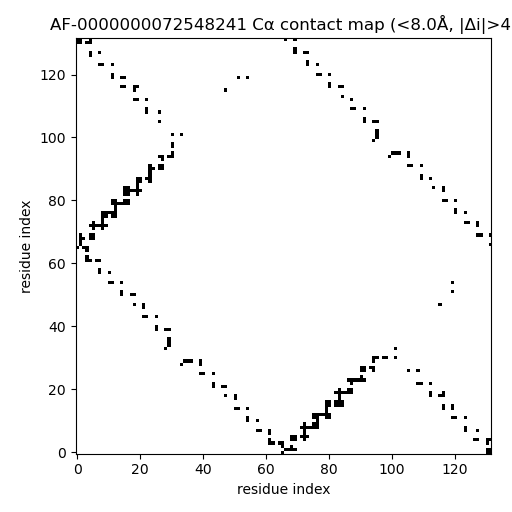75 23 VAL B O 1
ATOM 625 N N . ALA B 1 24 ? -2.131 -14.039 1.271 1 98.75 24 ALA B N 1
ATOM 626 C CA . ALA B 1 24 ? -3.115 -15.086 1.018 1 98.75 24 ALA B CA 1
ATOM 627 C C . ALA B 1 24 ? -3.1 -15.516 -0.448 1 98.75 24 ALA B C 1
ATOM 629 O O . ALA B 1 24 ? -3.113 -16.703 -0.754 1 98.75 24 ALA B O 1
ATOM 630 N N . SER B 1 25 ? -3.072 -14.617 -1.34 1 98.81 25 SER B N 1
ATOM 631 C CA . SER B 1 25 ? -3.023 -14.914 -2.768 1 98.81 25 SER B CA 1
ATOM 632 C C . SER B 1 25 ? -1.713 -15.594 -3.146 1 98.81 25 SER B C 1
ATOM 634 O O . SER B 1 25 ? -1.692 -16.469 -4.012 1 98.81 25 SER B O 1
ATOM 636 N N . TYR B 1 26 ? -0.616 -15.18 -2.531 1 98.75 26 TYR B N 1
ATOM 637 C CA . TYR B 1 26 ? 0.678 -15.812 -2.768 1 98.75 26 TYR B CA 1
ATOM 638 C C . TYR B 1 26 ? 0.628 -17.297 -2.43 1 98.75 26 TYR B C 1
ATOM 640 O O . TYR B 1 26 ? 1.062 -18.125 -3.225 1 98.75 26 TYR B O 1
ATOM 648 N N . LEU B 1 27 ? 0.071 -17.641 -1.231 1 98.69 27 LEU B N 1
ATOM 649 C CA . LEU B 1 27 ? -0.009 -19.016 -0.78 1 98.69 27 LEU B CA 1
ATOM 650 C C . LEU B 1 27 ? -0.87 -19.859 -1.727 1 98.69 27 LEU B C 1
ATOM 652 O O . LEU B 1 27 ? -0.472 -20.938 -2.137 1 98.69 27 LEU B O 1
ATOM 656 N N . SER B 1 28 ? -1.967 -19.266 -2.092 1 98.62 28 SER B N 1
ATOM 657 C CA . SER B 1 28 ? -2.861 -19.953 -3.016 1 98.62 28 SER B CA 1
ATOM 658 C C . SER B 1 28 ? -2.221 -20.125 -4.391 1 98.62 28 SER B C 1
ATOM 660 O O . SER B 1 28 ? -2.334 -21.172 -5.012 1 98.62 28 SER B O 1
ATOM 662 N N . SER B 1 29 ? -1.559 -19.156 -4.934 1 98.62 29 SER B N 1
ATOM 663 C CA . SER B 1 29 ? -0.919 -19.172 -6.246 1 98.62 29 SER B CA 1
ATOM 664 C C . SER B 1 29 ? 0.264 -20.141 -6.27 1 98.62 29 SER B C 1
ATOM 666 O O . SER B 1 29 ? 0.475 -20.844 -7.254 1 98.62 29 SER B O 1
ATOM 668 N N . THR B 1 30 ? 1.011 -20.156 -5.199 1 98.25 30 THR B N 1
ATOM 669 C CA . THR B 1 30 ? 2.15 -21.062 -5.102 1 98.25 30 THR B CA 1
ATOM 670 C C . THR B 1 30 ? 1.685 -22.516 -5.09 1 98.25 30 THR B C 1
ATOM 672 O O . THR B 1 30 ? 2.33 -23.375 -5.676 1 98.25 30 THR B O 1
ATOM 675 N N . ALA B 1 31 ? 0.538 -22.797 -4.426 1 97.38 31 ALA B N 1
ATOM 676 C CA . ALA B 1 31 ? -0.023 -24.141 -4.398 1 97.38 31 ALA B CA 1
ATOM 677 C C . ALA B 1 31 ? -0.421 -24.609 -5.801 1 97.38 31 ALA B C 1
ATOM 679 O O . ALA B 1 31 ? -0.295 -25.781 -6.133 1 97.38 31 ALA B O 1
ATOM 680 N N . ARG B 1 32 ? -0.82 -23.719 -6.602 1 95.25 32 ARG B N 1
ATOM 681 C CA . ARG B 1 32 ? -1.262 -24.016 -7.961 1 95.25 32 ARG B CA 1
ATOM 682 C C . ARG B 1 32 ? -0.072 -24.172 -8.898 1 95.25 32 ARG B C 1
ATOM 684 O O . ARG B 1 32 ? -0.113 -24.984 -9.828 1 95.25 32 ARG B O 1
ATOM 691 N N . GLN B 1 33 ? 0.982 -23.328 -8.711 1 96.81 33 GLN B N 1
ATOM 692 C CA . GLN B 1 33 ? 2.184 -23.312 -9.539 1 96.81 33 GLN B CA 1
ATOM 693 C C . GLN B 1 33 ? 3.443 -23.312 -8.68 1 96.81 33 GLN B C 1
ATOM 695 O O . GLN B 1 33 ? 4.184 -22.328 -8.648 1 96.81 33 GLN B O 1
ATOM 700 N N . PRO B 1 34 ? 3.826 -24.422 -8.031 1 96.88 34 PRO B N 1
ATOM 701 C CA . PRO B 1 34 ? 4.953 -24.5 -7.098 1 96.88 34 PRO B CA 1
ATOM 702 C C . PRO B 1 34 ? 6.289 -24.172 -7.762 1 96.88 34 PRO B C 1
ATOM 704 O O . PRO B 1 34 ? 7.207 -23.672 -7.102 1 96.88 34 PRO B O 1
ATOM 707 N N . GLU B 1 35 ? 6.34 -24.375 -9.086 1 96.38 35 GLU B N 1
ATOM 708 C CA . GLU B 1 35 ? 7.59 -24.109 -9.797 1 96.38 35 GLU B CA 1
ATOM 709 C C . GLU B 1 35 ? 7.863 -22.625 -9.914 1 96.38 35 GLU B C 1
ATOM 711 O O . GLU B 1 35 ? 8.992 -22.203 -10.211 1 96.38 35 GLU B O 1
ATOM 716 N N . MET B 1 36 ? 6.816 -21.797 -9.688 1 95.75 36 MET B N 1
ATOM 717 C CA . MET B 1 36 ? 6.961 -20.359 -9.836 1 95.75 36 MET B CA 1
ATOM 718 C C . MET B 1 36 ? 7.117 -19.688 -8.469 1 95.75 36 MET B C 1
ATOM 720 O O . MET B 1 36 ? 7.055 -18.453 -8.359 1 95.75 36 MET B O 1
ATOM 724 N N . GLN B 1 37 ? 7.316 -20.422 -7.426 1 97.38 37 GLN B N 1
ATOM 725 C CA . GLN B 1 37 ? 7.305 -19.906 -6.062 1 97.38 37 GLN B CA 1
ATOM 726 C C . GLN B 1 37 ? 8.266 -18.719 -5.922 1 97.38 37 GLN B C 1
ATOM 728 O O . GLN B 1 37 ? 7.91 -17.703 -5.328 1 97.38 37 GLN B O 1
ATOM 733 N N . SER B 1 38 ? 9.414 -18.844 -6.465 1 97.06 38 SER B N 1
ATOM 734 C CA . SER B 1 38 ? 10.398 -17.781 -6.305 1 97.06 38 SER B CA 1
ATOM 735 C C . SER B 1 38 ? 9.969 -16.516 -7.035 1 97.06 38 SER B C 1
ATOM 737 O O . SER B 1 38 ? 10.141 -15.406 -6.523 1 97.06 38 SER B O 1
ATOM 739 N N . LYS B 1 39 ? 9.461 -16.672 -8.188 1 95.81 39 LYS B N 1
ATOM 740 C CA . LYS B 1 39 ? 9 -15.523 -8.953 1 95.81 39 LYS B CA 1
ATOM 741 C C . LYS B 1 39 ? 7.809 -14.852 -8.273 1 95.81 39 LYS B C 1
ATOM 743 O O . LYS B 1 39 ? 7.742 -13.625 -8.203 1 95.81 39 LYS B O 1
ATOM 748 N N . LEU B 1 40 ? 6.887 -15.703 -7.84 1 97.69 40 LEU B N 1
ATOM 749 C CA . LEU B 1 40 ? 5.734 -15.164 -7.125 1 97.69 40 LEU B CA 1
ATOM 750 C C . LEU B 1 40 ? 6.172 -14.461 -5.844 1 97.69 40 LEU B C 1
ATOM 752 O O . LEU B 1 40 ? 5.633 -13.406 -5.492 1 97.69 40 LEU B O 1
ATOM 756 N N . MET B 1 41 ? 7.195 -14.945 -5.113 1 98 41 MET B N 1
ATOM 757 C CA . MET B 1 41 ? 7.727 -14.336 -3.898 1 98 41 MET B CA 1
ATOM 758 C C . MET B 1 41 ? 8.312 -12.953 -4.191 1 98 41 MET B C 1
ATOM 760 O O . MET B 1 41 ? 8.18 -12.031 -3.387 1 98 41 MET B O 1
ATOM 764 N N . ALA B 1 42 ? 8.883 -12.812 -5.352 1 96.56 42 ALA B N 1
ATOM 765 C CA . ALA B 1 42 ? 9.398 -11.5 -5.75 1 96.56 42 ALA B CA 1
ATOM 766 C C . ALA B 1 42 ? 8.266 -10.484 -5.863 1 96.56 42 ALA B C 1
ATOM 768 O O . ALA B 1 42 ? 8.43 -9.32 -5.465 1 96.56 42 ALA B O 1
ATOM 769 N N . GLY B 1 43 ? 7.156 -10.992 -6.359 1 96.69 43 GLY B N 1
ATOM 770 C CA . GLY B 1 43 ? 5.977 -10.141 -6.43 1 96.69 43 GLY B CA 1
ATOM 771 C C . GLY B 1 43 ? 5.453 -9.734 -5.066 1 96.69 43 GLY B C 1
ATOM 772 O O . GLY B 1 43 ? 5.027 -8.594 -4.879 1 96.69 43 GLY B O 1
ATOM 773 N N . VAL B 1 44 ? 5.57 -10.68 -4.16 1 98.19 44 VAL B N 1
ATOM 774 C CA . VAL B 1 44 ? 5.137 -10.406 -2.795 1 98.19 44 VAL B CA 1
ATOM 775 C C . VAL B 1 44 ? 6 -9.305 -2.188 1 98.19 44 VAL B C 1
ATOM 777 O O . VAL B 1 44 ? 5.48 -8.352 -1.612 1 98.19 44 VAL B O 1
ATOM 780 N N . PHE B 1 45 ? 7.254 -9.383 -2.328 1 98 45 PHE B N 1
ATOM 781 C CA . PHE B 1 45 ? 8.172 -8.414 -1.737 1 98 45 PHE B CA 1
ATOM 782 C C . PHE B 1 45 ? 7.973 -7.035 -2.35 1 98 45 PHE B C 1
ATOM 784 O O . PHE B 1 45 ? 8.008 -6.023 -1.644 1 98 45 PHE B O 1
ATOM 791 N N . LEU B 1 46 ? 7.719 -7.094 -3.68 1 96.56 46 LEU B N 1
ATOM 792 C CA . LEU B 1 46 ? 7.449 -5.824 -4.352 1 96.56 46 LEU B CA 1
ATOM 793 C C . LEU B 1 46 ? 6.195 -5.168 -3.785 1 96.56 46 LEU B C 1
ATOM 795 O O . LEU B 1 46 ? 6.211 -3.984 -3.438 1 96.56 46 LEU B O 1
ATOM 799 N N . GLY B 1 47 ? 5.145 -5.918 -3.662 1 97.75 47 GLY B N 1
ATOM 800 C CA . GLY B 1 47 ? 3.898 -5.406 -3.119 1 97.75 47 GLY B CA 1
ATOM 801 C C . GLY B 1 47 ? 4.027 -4.918 -1.688 1 97.75 47 GLY B C 1
ATOM 802 O O . GLY B 1 47 ? 3.553 -3.828 -1.355 1 97.75 47 GLY B O 1
ATOM 803 N N . VAL B 1 48 ? 4.754 -5.699 -0.829 1 98.56 48 VAL B N 1
ATOM 804 C CA . VAL B 1 48 ? 4.918 -5.363 0.581 1 98.56 48 VAL B CA 1
ATOM 805 C C . VAL B 1 48 ? 5.773 -4.105 0.715 1 98.56 48 VAL B C 1
ATOM 807 O O . VAL B 1 48 ? 5.496 -3.246 1.556 1 98.56 48 VAL B O 1
ATOM 810 N N . ALA B 1 49 ? 6.723 -3.979 -0.144 1 98.19 49 ALA B N 1
ATOM 811 C CA . ALA B 1 49 ? 7.598 -2.809 -0.097 1 98.19 49 ALA B CA 1
ATOM 812 C C . ALA B 1 49 ? 6.809 -1.525 -0.345 1 98.19 49 ALA B C 1
ATOM 814 O O . ALA B 1 49 ? 6.977 -0.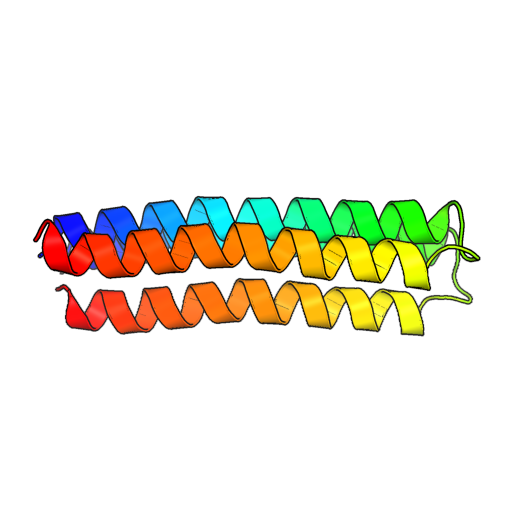536 0.372 1 98.19 49 ALA B O 1
ATOM 815 N N . PHE B 1 50 ? 5.902 -1.532 -1.325 1 98 50 PHE B N 1
ATOM 816 C CA . PHE B 1 50 ? 5.121 -0.349 -1.661 1 98 50 PHE B CA 1
ATOM 817 C C . PHE B 1 50 ? 4.113 -0.035 -0.56 1 98 50 PHE B C 1
ATOM 819 O O . PHE B 1 50 ? 3.936 1.127 -0.189 1 98 50 PHE B O 1
ATOM 826 N N . ILE B 1 51 ? 3.52 -1.095 0.012 1 98.69 51 ILE B N 1
ATOM 827 C CA . ILE B 1 51 ? 2.547 -0.917 1.085 1 98.69 51 ILE B CA 1
ATOM 828 C C . ILE B 1 51 ? 3.244 -0.373 2.33 1 98.69 51 ILE B C 1
ATOM 830 O O . ILE B 1 51 ? 2.801 0.619 2.912 1 98.69 51 ILE B O 1
ATOM 834 N N . GLU B 1 52 ? 4.316 -0.981 2.725 1 98.62 52 GLU B N 1
ATOM 835 C CA . GLU B 1 52 ? 5.066 -0.53 3.895 1 98.62 52 GLU B CA 1
ATOM 836 C C . GLU B 1 52 ? 5.633 0.871 3.682 1 98.62 52 GLU B C 1
ATOM 838 O O . GLU B 1 52 ? 5.664 1.681 4.609 1 98.62 52 GLU B O 1
ATOM 843 N N . GLY B 1 53 ? 6.16 1.142 2.441 1 98.25 53 GLY B N 1
ATOM 844 C CA . GLY B 1 53 ? 6.645 2.477 2.131 1 98.25 53 GLY B CA 1
ATOM 845 C C . GLY B 1 53 ? 5.629 3.564 2.422 1 98.25 53 GLY B C 1
ATOM 846 O O . GLY B 1 53 ? 5.957 4.578 3.045 1 98.25 53 GLY B O 1
ATOM 847 N N . THR B 1 54 ? 4.461 3.357 1.987 1 98.5 54 THR B N 1
ATOM 848 C CA . THR B 1 54 ? 3.381 4.312 2.211 1 98.5 54 THR B CA 1
ATOM 849 C C . THR B 1 54 ? 3.094 4.469 3.701 1 98.5 54 THR B C 1
ATOM 851 O O . THR B 1 54 ? 2.842 5.574 4.18 1 98.5 54 THR B O 1
ATOM 854 N N . PHE B 1 55 ? 3.135 3.33 4.488 1 98.69 55 PHE B N 1
ATOM 855 C CA . PHE B 1 55 ? 2.893 3.365 5.926 1 98.69 55 PHE B CA 1
ATOM 856 C C . PHE B 1 55 ? 3.957 4.195 6.633 1 98.69 55 PHE B C 1
ATOM 858 O O . PHE B 1 55 ? 3.639 5.012 7.5 1 98.69 55 PHE B O 1
ATOM 865 N N . PHE B 1 56 ? 5.18 3.914 6.262 1 98.44 56 PHE B N 1
ATOM 866 C CA . PHE B 1 56 ? 6.27 4.625 6.922 1 98.44 56 PHE B CA 1
ATOM 867 C C . PHE B 1 56 ? 6.191 6.121 6.629 1 98.44 56 PHE B C 1
ATOM 869 O O . PHE B 1 56 ? 6.473 6.941 7.504 1 98.44 56 PHE B O 1
ATOM 876 N N . VAL B 1 57 ? 5.828 6.516 5.352 1 97.88 57 VAL B N 1
ATOM 877 C CA . VAL B 1 57 ? 5.648 7.926 5.031 1 97.88 57 VAL B CA 1
ATOM 878 C C . VAL B 1 57 ? 4.516 8.508 5.879 1 97.88 57 VAL B C 1
ATOM 880 O O . VAL B 1 57 ? 4.648 9.602 6.434 1 97.88 57 VAL B O 1
ATOM 883 N N . THR B 1 58 ? 3.439 7.812 6.02 1 97.5 58 THR B N 1
ATOM 884 C CA . THR B 1 58 ? 2.311 8.242 6.836 1 97.5 58 THR B CA 1
ATOM 885 C C . THR B 1 58 ? 2.727 8.406 8.297 1 97.5 58 THR B C 1
ATOM 887 O O . THR B 1 58 ? 2.355 9.383 8.945 1 97.5 58 THR B O 1
ATOM 890 N N . LEU B 1 59 ? 3.498 7.434 8.844 1 96.56 59 LEU B N 1
ATOM 891 C CA . LEU B 1 59 ? 3.994 7.469 10.219 1 96.56 59 LEU B CA 1
ATOM 892 C C . LEU B 1 59 ? 4.836 8.719 10.461 1 96.56 59 LEU B C 1
ATOM 894 O O . LEU B 1 59 ? 4.594 9.461 11.414 1 96.56 59 LEU B O 1
ATOM 898 N N . ALA B 1 60 ? 5.746 8.938 9.523 1 96.12 60 ALA B N 1
ATOM 899 C CA . ALA B 1 60 ? 6.629 10.094 9.656 1 96.12 60 ALA B CA 1
ATOM 900 C C . ALA B 1 60 ? 5.836 11.398 9.609 1 96.12 60 ALA B C 1
ATOM 902 O O . ALA B 1 60 ? 6.055 12.297 10.422 1 96.12 60 ALA B O 1
ATOM 903 N N . MET B 1 61 ? 4.883 11.43 8.695 1 94.31 61 MET B N 1
ATOM 904 C CA . MET B 1 61 ? 4.16 12.68 8.469 1 94.31 61 MET B CA 1
ATOM 905 C C . MET B 1 61 ? 3.158 12.938 9.594 1 94.31 61 MET B C 1
ATOM 907 O O . MET B 1 61 ? 2.814 14.086 9.875 1 94.31 61 MET B O 1
ATOM 911 N N . THR B 1 62 ? 2.74 11.852 10.188 1 92.75 62 THR B N 1
ATOM 912 C CA . THR B 1 62 ? 1.852 12.023 11.336 1 92.75 62 THR B CA 1
ATOM 913 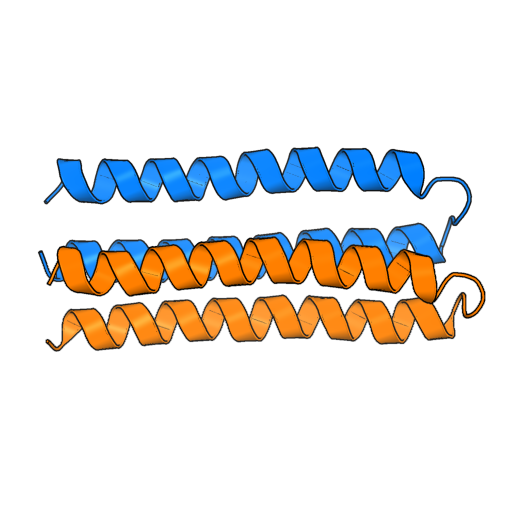C C . THR B 1 62 ? 2.555 12.781 12.461 1 92.75 62 THR B C 1
ATOM 915 O O . THR B 1 62 ? 1.93 13.57 13.172 1 92.75 62 THR B O 1
ATOM 918 N N . PHE B 1 63 ? 3.846 12.57 12.578 1 89.44 63 PHE B N 1
ATOM 919 C CA . PHE B 1 63 ? 4.609 13.273 13.609 1 89.44 63 PHE B CA 1
ATOM 920 C C . PHE B 1 63 ? 4.812 14.734 13.227 1 89.44 63 PHE B C 1
ATOM 922 O O . PHE B 1 63 ? 4.875 15.602 14.102 1 89.44 63 PHE B O 1
ATOM 929 N N . VAL B 1 64 ? 4.828 14.984 11.938 1 87.88 64 VAL B N 1
ATOM 930 C CA . VAL B 1 64 ? 5.055 16.344 11.461 1 87.88 64 VAL B CA 1
ATOM 931 C C . VAL B 1 64 ? 3.754 17.141 11.531 1 87.88 64 VAL B C 1
ATOM 933 O O . VAL B 1 64 ? 3.771 18.344 11.812 1 87.88 64 VAL B O 1
ATOM 936 N N . LEU B 1 65 ? 2.664 16.562 11.258 1 84.06 65 LEU B N 1
ATOM 937 C CA . LEU B 1 65 ? 1.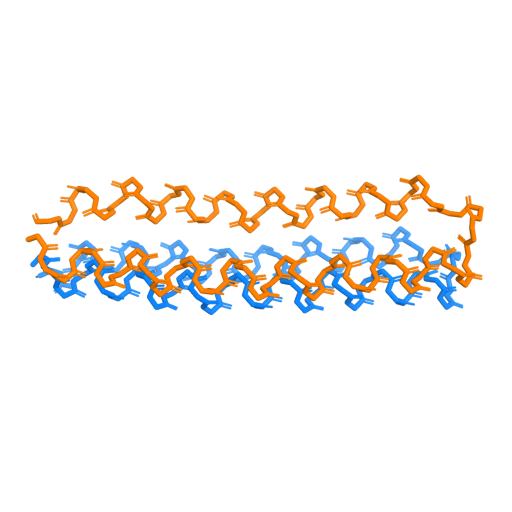374 17.234 11.18 1 84.06 65 LEU B CA 1
ATOM 938 C C . LEU B 1 65 ? 0.707 17.297 12.547 1 84.06 65 LEU B C 1
ATOM 940 O O . LEU B 1 65 ? -0.397 17.828 12.68 1 84.06 65 LEU B O 1
ATOM 944 N N . LYS B 1 66 ? 1.251 16.781 13.594 1 73.25 66 LYS B N 1
ATOM 945 C CA . LYS B 1 66 ? 0.713 16.891 14.945 1 73.25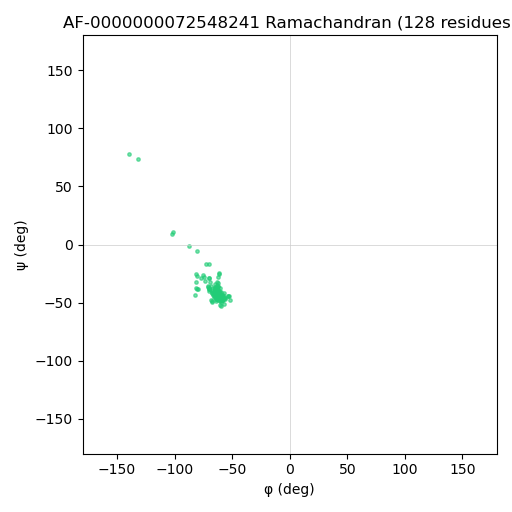 66 LYS B CA 1
ATOM 946 C C . LYS B 1 66 ? 0.555 18.344 15.367 1 73.25 66 LYS B C 1
ATOM 948 O O . LYS B 1 66 ? 1.363 19.203 14.992 1 73.25 66 LYS B O 1
#

InterPro domains:
  IPR000454 ATP synthase, F0 complex, subunit C [MF_01396] (1-66)
  IPR000454 ATP synthase, F0 complex, subunit C [PR00124] (3-22)
  IPR000454 ATP synthase, F0 complex, subunit C [PR00124] (24-39)
  IPR000454 ATP synthase, F0 complex, subunit C [PR00124] (41-66)
  IPR002379 V-ATPase proteolipid subunit C-like domain [PF00137] (5-65)
  IPR020537 ATP synthase, F0 complex, subunit C, DCCD-binding site [PS00605] (31-52)
  IPR035921 F/V-ATP synthase subunit C superfamily [SSF81333] (5-65)
  IPR038662 F1F0 ATP synthase subunit C superfamily [G3DSA:1.20.20.10] (1-66)

Solvent-accessible surface area (backbone atoms only — not comparable to full-atom values): 6365 Å² total; per-residue (Å²): 75,43,65,38,18,33,53,42,11,51,46,34,17,52,44,15,35,50,45,14,53,51,45,18,50,45,35,41,50,26,45,74,40,62,91,45,37,68,62,48,49,52,51,49,53,52,51,48,50,56,46,49,48,52,45,53,50,51,54,53,44,37,68,66,72,92,111,67,43,33,54,50,11,49,50,42,23,50,52,15,36,53,51,8,50,48,48,26,50,52,27,45,57,54,21,28,72,74,31,62,90,44,38,66,63,49,49,51,50,49,52,52,44,48,49,55,34,49,50,48,46,52,51,45,56,55,46,26,66,67,30,90

Sequence (132 aa):
MSLGALALGLACLGVSIGEGLLVASYLSSTARQPEMQSKLMAGVFLGVAFIEGTFFVTLAMTFVLKMSLGALALGLACLGVSIGEGLLVASYLSSTARQPEMQSKLMAGVFLGVAFIEGTFFVTLAMTFVLK

Secondary structure (DSSP, 8-state):
-HHHHHHHHHH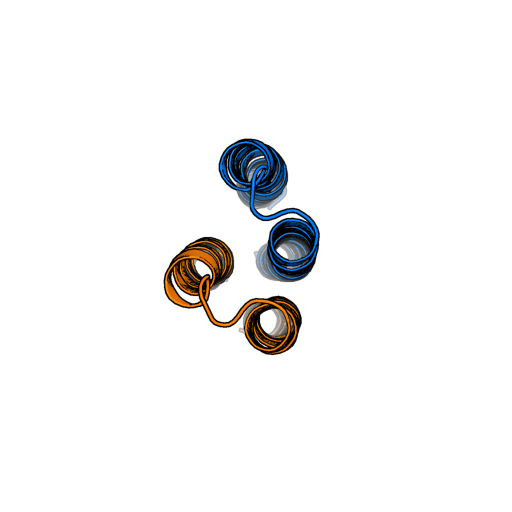HHHHHHHHHHHHHHHHHHHHH-GGGHHHHHHHHHHHHHHHHHHHHHHHHHHHHH-/-HHHHHHHHHHHHHHHHHHHHHHHHHHHHHHH-GGGHHHHHHHHHHHHHHHHHHHHHHHHHHHH--